Protein AF-A0A354M466-F1 (afdb_monomer_lite)

Sequence (126 aa):
EAMFIDNDFIRALEYGMPPTSGMGIGMDRLVMLMTGQSTIQEVLLFPQMRPEKTQKKDAESKYTAIGIPSEWVAPIQKAGYLTVDALTEANPNKLHQEICGINKKYKLELTNPSVDDVKAWVEAAK

Organism: NCBI:txid1099853

pLDDT: mean 87.4, std 7.1, range [70.88, 97.88]

Radius of gyration: 30.31 Å; chains: 1; bounding box: 65×30×71 Å

Structure (mmCIF, N/CA/C/O backbone):
data_AF-A0A354M466-F1
#
_entry.id   AF-A0A354M466-F1
#
loop_
_atom_site.group_PDB
_atom_site.id
_atom_site.type_symbol
_atom_site.label_atom_id
_atom_site.label_alt_id
_atom_site.label_comp_id
_atom_site.label_asym_id
_atom_site.label_entity_id
_atom_site.label_seq_id
_atom_site.pdbx_PDB_ins_code
_atom_site.Cartn_x
_atom_site.Cartn_y
_atom_site.Cartn_z
_atom_site.occupancy
_atom_site.B_iso_or_equiv
_atom_site.auth_seq_id
_atom_site.auth_comp_id
_atom_site.auth_asym_id
_atom_site.auth_atom_id
_atom_site.pdbx_PDB_model_num
ATOM 1 N N . GLU A 1 1 ? 11.408 -15.004 -10.499 1.00 70.88 1 GLU A N 1
ATOM 2 C CA . GLU A 1 1 ? 10.296 -15.526 -11.322 1.00 70.88 1 GLU A CA 1
ATOM 3 C C . GLU A 1 1 ? 10.872 -15.993 -12.650 1.00 70.88 1 GLU A C 1
ATOM 5 O O . GLU A 1 1 ? 11.859 -15.409 -13.087 1.00 70.88 1 GLU A O 1
ATOM 10 N N . ALA A 1 2 ? 10.358 -17.080 -13.229 1.00 89.88 2 ALA A N 1
ATOM 11 C CA . ALA A 1 2 ? 10.848 -17.581 -14.512 1.00 89.88 2 ALA A CA 1
ATOM 12 C C . ALA A 1 2 ? 10.269 -16.739 -15.655 1.00 89.88 2 ALA A C 1
ATOM 14 O O . ALA A 1 2 ? 9.091 -16.388 -15.628 1.00 89.88 2 ALA A O 1
ATOM 15 N N . MET A 1 3 ? 11.099 -16.413 -16.641 1.00 92.56 3 MET A N 1
ATOM 16 C CA . MET A 1 3 ? 10.661 -15.678 -17.825 1.00 92.56 3 MET A CA 1
ATOM 17 C C . MET A 1 3 ? 10.002 -16.628 -18.829 1.00 92.56 3 MET A C 1
ATOM 19 O O . MET A 1 3 ? 10.404 -17.785 -18.957 1.00 92.56 3 MET A O 1
ATOM 23 N N . PHE A 1 4 ? 8.997 -16.128 -19.547 1.00 94.75 4 PHE A N 1
ATOM 24 C CA . PHE A 1 4 ? 8.394 -16.832 -20.677 1.00 94.75 4 PHE A CA 1
ATOM 25 C C . PHE A 1 4 ? 9.292 -16.742 -21.915 1.00 94.75 4 PHE A C 1
ATOM 27 O O . PHE A 1 4 ? 10.058 -15.792 -22.068 1.00 94.75 4 PHE A O 1
ATOM 34 N N . ILE A 1 5 ? 9.182 -17.728 -22.808 1.00 95.81 5 ILE A N 1
ATOM 35 C CA . ILE A 1 5 ? 9.875 -17.699 -24.100 1.00 95.81 5 ILE A CA 1
ATOM 36 C C . ILE A 1 5 ? 9.093 -16.796 -25.054 1.00 95.81 5 ILE A C 1
ATOM 38 O O . ILE A 1 5 ? 7.963 -17.112 -25.425 1.00 95.81 5 ILE A O 1
ATOM 42 N N . ASP A 1 6 ? 9.724 -15.701 -25.467 1.00 97.06 6 ASP A N 1
ATOM 43 C CA . ASP A 1 6 ? 9.218 -14.797 -26.495 1.00 97.06 6 ASP A CA 1
ATOM 44 C C . ASP A 1 6 ? 9.862 -15.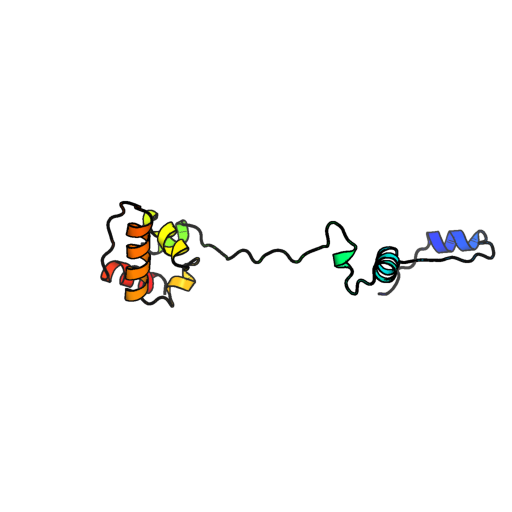140 -27.851 1.00 97.06 6 ASP A C 1
ATOM 46 O O . ASP A 1 6 ? 11.023 -14.819 -28.116 1.00 97.06 6 ASP A O 1
ATOM 50 N N . ASN A 1 7 ? 9.111 -15.844 -28.706 1.00 97.25 7 ASN A N 1
ATOM 51 C CA . ASN A 1 7 ? 9.581 -16.250 -30.035 1.00 97.25 7 ASN A CA 1
ATOM 52 C C . ASN A 1 7 ? 9.769 -15.058 -30.985 1.00 97.25 7 ASN A C 1
ATOM 54 O O . ASN A 1 7 ? 10.590 -15.146 -31.900 1.00 97.25 7 ASN A O 1
ATOM 58 N N . ASP A 1 8 ? 9.041 -13.957 -30.785 1.00 96.81 8 ASP A N 1
ATOM 59 C CA . ASP A 1 8 ? 9.184 -12.763 -31.620 1.00 96.81 8 ASP A CA 1
ATOM 60 C C . ASP A 1 8 ? 10.453 -11.993 -31.240 1.00 96.81 8 ASP A C 1
ATOM 62 O O . ASP A 1 8 ? 11.176 -11.531 -32.127 1.00 96.81 8 ASP A O 1
ATOM 66 N N . PHE A 1 9 ? 10.795 -11.946 -29.947 1.00 95.62 9 PHE A N 1
ATOM 67 C CA . PHE A 1 9 ? 12.087 -11.427 -29.493 1.00 95.62 9 PHE A CA 1
ATOM 68 C C . PHE A 1 9 ? 13.256 -12.226 -30.086 1.00 95.62 9 PHE A C 1
ATOM 70 O O . PHE A 1 9 ? 14.181 -11.633 -30.636 1.00 95.62 9 PHE A O 1
ATOM 77 N N . ILE A 1 10 ? 13.196 -13.564 -30.056 1.00 95.94 10 ILE A N 1
ATOM 78 C CA . ILE A 1 10 ? 14.233 -14.425 -30.657 1.00 95.94 10 ILE A CA 1
ATOM 79 C C . ILE A 1 10 ? 14.341 -14.179 -32.161 1.00 95.94 10 ILE A C 1
ATOM 81 O O . ILE A 1 10 ? 15.440 -13.950 -32.663 1.00 95.94 10 ILE A O 1
ATOM 85 N N . ARG A 1 11 ? 13.208 -14.152 -32.871 1.00 96.75 11 ARG A N 1
ATOM 86 C CA . ARG A 1 11 ? 13.188 -13.853 -34.306 1.00 96.75 11 ARG A CA 1
ATOM 87 C C . ARG A 1 11 ? 13.832 -12.495 -34.606 1.00 96.75 11 ARG A C 1
ATOM 89 O O . ARG A 1 11 ? 14.561 -12.368 -35.584 1.00 96.75 11 ARG A O 1
ATOM 96 N N . ALA A 1 12 ? 13.605 -11.478 -33.773 1.00 95.62 12 ALA A N 1
ATOM 97 C CA . ALA A 1 12 ? 14.255 -10.176 -33.932 1.00 95.62 12 ALA A CA 1
ATOM 98 C C . ALA A 1 12 ? 15.785 -10.254 -33.762 1.00 95.62 12 ALA A C 1
ATOM 100 O O . ALA A 1 12 ? 16.510 -9.585 -34.499 1.00 95.62 12 ALA A O 1
ATOM 101 N N . LEU A 1 13 ? 16.285 -11.097 -32.849 1.00 95.81 13 LEU A N 1
ATOM 102 C CA . LEU A 1 13 ? 17.724 -11.347 -32.692 1.00 95.81 13 LEU A CA 1
ATOM 103 C C . LEU A 1 13 ? 18.332 -12.049 -33.916 1.00 95.81 13 LEU A C 1
ATOM 105 O O . LEU A 1 13 ? 19.455 -11.720 -34.302 1.00 95.81 13 LEU A O 1
ATOM 109 N N . GLU A 1 14 ? 17.593 -12.971 -34.544 1.00 96.69 14 GLU A N 1
ATOM 110 C CA . GLU A 1 14 ? 18.022 -13.705 -35.748 1.00 96.69 14 GLU A CA 1
ATOM 111 C C . GLU A 1 14 ? 18.239 -12.788 -36.960 1.00 96.69 14 GLU A C 1
ATOM 113 O O . GLU A 1 14 ? 19.144 -13.033 -37.758 1.00 96.69 14 GLU A O 1
ATOM 118 N N . TYR A 1 15 ? 17.468 -11.700 -37.081 1.00 95.94 15 TYR A N 1
ATOM 119 C CA . TYR A 1 15 ? 17.680 -10.684 -38.123 1.00 95.94 15 TYR A CA 1
ATOM 120 C C . TYR A 1 15 ? 18.957 -9.849 -37.920 1.00 95.94 15 TYR A C 1
ATOM 122 O O . TYR A 1 15 ? 19.354 -9.113 -38.824 1.00 95.94 15 TYR A O 1
ATOM 130 N N . GLY A 1 16 ? 19.621 -9.991 -36.771 1.00 93.38 16 GLY A N 1
ATOM 131 C CA . GLY A 1 16 ? 20.899 -9.362 -36.465 1.00 93.38 16 GLY A CA 1
ATOM 132 C C . GLY A 1 16 ? 20.752 -8.190 -35.504 1.00 93.38 16 GLY A C 1
ATOM 133 O O . GLY A 1 16 ? 20.584 -7.043 -35.916 1.00 93.38 16 GLY A O 1
ATOM 134 N N . MET A 1 17 ? 20.894 -8.471 -34.209 1.00 94.69 17 MET A N 1
ATOM 135 C CA . MET A 1 17 ? 21.082 -7.440 -33.190 1.00 94.69 17 MET A CA 1
ATOM 136 C C . MET A 1 17 ? 22.539 -6.943 -33.220 1.00 94.69 17 MET A C 1
ATOM 138 O O . MET A 1 17 ? 23.458 -7.752 -33.064 1.00 94.69 17 MET A O 1
ATOM 142 N N . PRO A 1 18 ? 22.789 -5.634 -33.408 1.00 94.94 18 PRO A N 1
ATOM 143 C CA . PRO A 1 18 ? 24.130 -5.069 -33.283 1.00 94.94 18 PRO A CA 1
ATOM 144 C C . PRO A 1 18 ? 24.721 -5.307 -31.882 1.00 94.94 18 PRO A C 1
ATOM 146 O O . PRO A 1 18 ? 23.982 -5.584 -30.936 1.00 94.94 18 PRO A O 1
ATOM 149 N N . PRO A 1 19 ? 26.040 -5.142 -31.687 1.00 95.56 19 PRO A N 1
ATOM 150 C CA . PRO A 1 19 ? 26.610 -5.127 -30.345 1.00 95.56 19 PRO A CA 1
ATOM 151 C C . PRO A 1 19 ? 26.059 -3.924 -29.563 1.00 95.56 19 PRO A C 1
ATOM 153 O O . PRO A 1 19 ? 26.413 -2.776 -29.834 1.00 95.56 19 PRO A O 1
ATOM 156 N N . THR A 1 20 ? 25.180 -4.182 -28.596 1.00 94.94 20 THR A N 1
ATOM 157 C CA . THR A 1 20 ? 24.507 -3.145 -27.796 1.00 94.94 20 THR A CA 1
ATOM 158 C C . THR A 1 20 ? 24.737 -3.327 -26.300 1.00 94.94 20 THR A C 1
ATOM 160 O O . THR A 1 20 ? 24.902 -4.446 -25.820 1.00 94.94 20 THR A O 1
ATOM 163 N N . SER A 1 21 ? 24.644 -2.225 -25.554 1.00 95.94 21 SER A N 1
ATOM 164 C CA . SER A 1 21 ? 24.546 -2.213 -24.092 1.00 95.94 21 SER A CA 1
ATOM 165 C C . SER A 1 21 ? 23.229 -1.560 -23.669 1.00 95.94 21 SER A C 1
ATOM 167 O O . SER A 1 21 ? 22.770 -0.622 -24.321 1.00 95.94 21 SER A O 1
ATOM 169 N N . GLY A 1 22 ? 22.625 -2.055 -22.590 1.00 95.06 22 GLY A N 1
ATOM 170 C CA . GLY A 1 22 ? 21.397 -1.520 -22.003 1.00 95.06 22 GLY A CA 1
ATOM 171 C C . GLY A 1 22 ? 21.597 -1.170 -20.530 1.00 95.06 22 GLY A C 1
ATOM 172 O O . GLY A 1 22 ? 22.419 -1.775 -19.845 1.00 95.06 22 GLY A O 1
ATOM 173 N N . MET A 1 23 ? 20.835 -0.196 -20.032 1.00 96.25 23 MET A N 1
ATOM 174 C CA . MET A 1 23 ? 20.861 0.219 -18.630 1.00 96.25 23 MET A CA 1
ATOM 175 C C . MET A 1 23 ? 19.436 0.378 -18.102 1.00 96.25 23 MET A C 1
ATOM 177 O O . MET A 1 23 ? 18.594 0.987 -18.757 1.00 96.25 23 MET A O 1
ATOM 181 N N . GLY A 1 24 ? 19.188 -0.138 -16.898 1.00 96.12 24 GLY A N 1
ATOM 182 C CA . GLY A 1 24 ? 17.966 0.108 -16.136 1.00 96.12 24 GLY A CA 1
ATOM 183 C C . GLY A 1 24 ? 18.300 0.788 -14.812 1.00 96.12 24 GLY A C 1
ATOM 184 O O . GLY A 1 24 ? 19.129 0.283 -14.056 1.00 96.12 24 GLY A O 1
ATOM 185 N N . ILE A 1 25 ? 17.659 1.923 -14.528 1.00 96.62 25 ILE A N 1
ATOM 186 C CA . ILE A 1 25 ? 17.793 2.647 -13.257 1.00 96.62 25 ILE A CA 1
ATOM 187 C C . ILE A 1 25 ? 16.416 2.729 -12.602 1.00 96.62 25 ILE A C 1
ATOM 189 O O . ILE A 1 25 ? 15.449 3.166 -13.221 1.00 96.62 25 ILE A O 1
ATOM 193 N N . GLY A 1 26 ? 16.327 2.325 -11.334 1.00 96.44 26 GLY A N 1
ATOM 194 C CA . GLY A 1 26 ? 15.113 2.494 -10.539 1.00 96.44 26 GLY A CA 1
ATOM 195 C C . GLY A 1 26 ? 14.982 3.936 -10.057 1.00 96.44 26 GLY A C 1
ATOM 196 O O . GLY A 1 26 ? 15.708 4.338 -9.148 1.00 96.44 26 GLY A O 1
ATOM 197 N N . MET A 1 27 ? 14.056 4.697 -10.640 1.00 96.69 27 MET A N 1
ATOM 198 C CA . MET A 1 27 ? 13.865 6.115 -10.315 1.00 96.69 27 MET A CA 1
ATOM 199 C C . MET A 1 27 ? 13.490 6.337 -8.850 1.00 96.69 27 MET A C 1
ATOM 201 O O . MET A 1 27 ? 14.099 7.177 -8.197 1.00 96.69 27 MET A O 1
ATOM 205 N N . ASP A 1 28 ? 12.578 5.540 -8.296 1.00 96.12 28 ASP A N 1
ATOM 206 C CA . ASP A 1 28 ? 12.163 5.671 -6.895 1.00 96.12 28 ASP A CA 1
ATOM 207 C C . ASP A 1 28 ? 13.345 5.462 -5.942 1.00 96.12 28 ASP A C 1
ATOM 209 O O . ASP A 1 28 ? 13.538 6.213 -4.992 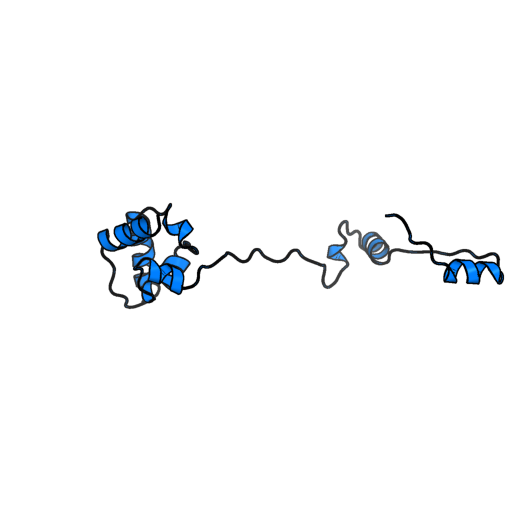1.00 96.12 28 ASP A O 1
ATOM 213 N N . ARG A 1 29 ? 14.201 4.475 -6.237 1.00 96.12 29 ARG A N 1
ATOM 214 C CA . ARG A 1 29 ? 15.405 4.184 -5.443 1.00 96.12 29 ARG A CA 1
ATOM 215 C C . ARG A 1 29 ? 16.464 5.272 -5.580 1.00 96.12 29 ARG A C 1
ATOM 217 O O . ARG A 1 29 ? 17.120 5.595 -4.592 1.00 96.12 29 ARG A O 1
ATOM 224 N N . LEU A 1 30 ? 16.626 5.836 -6.777 1.00 97.06 30 LEU A N 1
ATOM 225 C CA . LEU A 1 30 ? 17.511 6.976 -6.999 1.00 97.06 30 LEU A CA 1
ATOM 226 C C . LEU A 1 30 ? 17.045 8.182 -6.178 1.00 97.06 30 LEU A C 1
ATOM 228 O O . LEU A 1 30 ? 17.848 8.779 -5.467 1.00 97.06 30 LEU A O 1
ATOM 232 N N . VAL A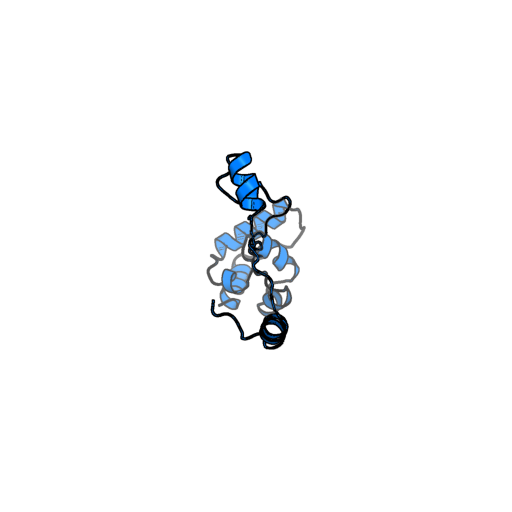 1 31 ? 15.750 8.499 -6.224 1.00 97.19 31 VAL A N 1
ATOM 233 C CA . VAL A 1 31 ? 15.179 9.605 -5.449 1.00 97.19 31 VAL A CA 1
ATOM 234 C C . VAL A 1 31 ? 15.337 9.346 -3.954 1.00 97.19 31 VAL A C 1
ATOM 236 O O . VAL A 1 31 ? 15.849 10.220 -3.269 1.00 97.19 31 VAL A O 1
ATOM 239 N N . MET A 1 32 ? 15.027 8.140 -3.461 1.00 97.81 32 MET A N 1
ATOM 240 C CA . MET A 1 32 ? 15.249 7.758 -2.058 1.00 97.81 32 MET A CA 1
ATOM 241 C C . MET A 1 32 ? 16.684 8.033 -1.600 1.00 97.81 32 MET A C 1
ATOM 243 O O . MET A 1 32 ? 16.890 8.593 -0.525 1.00 97.81 32 MET A O 1
ATOM 247 N N . LEU A 1 33 ? 17.675 7.676 -2.425 1.00 97.19 33 LEU A N 1
ATOM 248 C CA . LEU A 1 33 ? 19.081 7.946 -2.137 1.00 97.19 33 LEU A CA 1
ATOM 249 C C . LEU A 1 33 ? 19.372 9.452 -2.107 1.00 97.19 33 LEU A C 1
ATOM 251 O O . LEU A 1 33 ? 20.016 9.930 -1.176 1.00 97.19 33 LEU A O 1
ATOM 255 N N . MET A 1 34 ? 18.881 10.198 -3.100 1.00 97.88 34 MET A N 1
ATOM 256 C CA . MET A 1 34 ? 19.080 11.648 -3.202 1.00 97.88 34 MET A CA 1
ATOM 257 C C . MET A 1 34 ? 18.412 12.422 -2.059 1.00 97.88 34 MET A C 1
ATOM 259 O O . MET A 1 34 ? 18.918 13.465 -1.652 1.00 97.88 34 MET A O 1
ATOM 263 N N . THR A 1 35 ? 17.294 11.921 -1.536 1.00 97.12 35 THR A N 1
ATOM 264 C CA . THR A 1 35 ? 16.523 12.557 -0.461 1.00 97.12 35 THR A CA 1
ATOM 265 C C . THR A 1 35 ? 16.814 11.970 0.922 1.00 97.12 35 THR A C 1
ATOM 267 O O . THR A 1 35 ? 16.186 12.384 1.891 1.00 97.12 35 THR A O 1
ATOM 270 N N . GLY A 1 36 ? 17.724 10.995 1.035 1.00 96.69 36 GLY A N 1
ATOM 271 C CA . GLY A 1 36 ? 18.063 10.336 2.302 1.00 96.69 36 GLY A CA 1
ATOM 272 C C . GLY A 1 36 ? 16.920 9.525 2.926 1.00 96.69 36 GLY A C 1
ATOM 273 O O . GLY A 1 36 ? 16.914 9.312 4.136 1.00 96.69 36 GLY A O 1
ATOM 274 N N . GLN A 1 37 ? 15.948 9.086 2.123 1.00 96.75 37 GLN A N 1
ATOM 275 C CA . GLN A 1 37 ? 14.774 8.355 2.598 1.00 96.75 37 GLN A CA 1
ATOM 276 C C . GLN A 1 37 ? 15.013 6.845 2.586 1.00 96.75 37 GLN A C 1
ATOM 278 O O . GLN A 1 37 ? 15.466 6.273 1.595 1.00 96.75 37 GLN A O 1
ATOM 283 N N . SER A 1 38 ? 14.667 6.175 3.686 1.00 95.00 38 SER A N 1
ATOM 284 C CA . SER A 1 38 ? 14.831 4.720 3.831 1.00 95.00 38 SER A CA 1
ATOM 285 C C . SER A 1 38 ? 13.647 3.914 3.286 1.00 95.00 38 SER A C 1
ATOM 287 O O . SER A 1 38 ? 13.783 2.714 3.041 1.00 95.00 38 SER A O 1
ATOM 289 N N . THR A 1 39 ? 12.499 4.561 3.058 1.00 94.88 39 THR A N 1
ATOM 290 C CA . THR A 1 39 ? 11.245 3.918 2.638 1.00 94.88 39 THR A CA 1
ATOM 291 C C . THR A 1 39 ? 10.721 4.519 1.333 1.00 94.88 39 THR A C 1
ATOM 293 O O . THR A 1 39 ? 10.684 5.733 1.175 1.00 94.88 39 THR A O 1
ATOM 296 N N . ILE A 1 40 ? 10.271 3.669 0.401 1.00 95.81 40 ILE A N 1
ATOM 297 C CA . ILE A 1 40 ? 9.760 4.097 -0.919 1.00 95.81 40 ILE A CA 1
ATOM 298 C C . ILE A 1 40 ? 8.475 4.931 -0.834 1.00 95.81 40 ILE A C 1
ATOM 300 O O . ILE A 1 40 ? 8.199 5.748 -1.702 1.00 95.81 40 ILE A O 1
ATOM 304 N N . GLN A 1 41 ? 7.696 4.751 0.230 1.00 94.75 41 GLN A N 1
ATOM 305 C CA . GLN A 1 41 ? 6.455 5.493 0.447 1.00 94.75 41 GLN A CA 1
ATOM 306 C C . GLN A 1 41 ? 6.692 6.998 0.633 1.00 94.75 41 GLN A C 1
ATOM 308 O O . GLN A 1 41 ? 5.810 7.777 0.302 1.00 94.75 41 GLN A O 1
ATOM 313 N N . GLU A 1 42 ? 7.890 7.402 1.069 1.00 94.44 42 GLU A N 1
ATOM 314 C CA . GLU A 1 42 ? 8.268 8.810 1.267 1.00 94.44 42 GLU A CA 1
ATOM 315 C C . GLU A 1 42 ? 8.577 9.546 -0.045 1.00 94.44 42 GLU A C 1
ATOM 317 O O . GLU A 1 42 ? 8.640 10.772 -0.073 1.00 94.44 42 GLU A O 1
ATOM 322 N N . VAL A 1 43 ? 8.797 8.806 -1.138 1.00 96.19 43 VAL A N 1
ATOM 323 C CA . VAL A 1 43 ? 9.112 9.371 -2.463 1.00 96.19 43 VAL A CA 1
ATOM 324 C C . VAL A 1 43 ? 7.980 9.178 -3.476 1.00 96.19 43 VAL A C 1
ATOM 326 O O . VAL A 1 43 ? 8.104 9.585 -4.629 1.00 96.19 43 VAL A O 1
ATOM 329 N N . LEU A 1 44 ? 6.865 8.578 -3.049 1.00 96.56 44 LEU A N 1
ATOM 330 C CA . LEU A 1 44 ? 5.657 8.387 -3.846 1.00 96.56 44 LEU A CA 1
ATOM 331 C C . LEU A 1 44 ? 4.563 9.338 -3.355 1.00 96.56 44 LEU A C 1
ATOM 333 O O . LEU A 1 44 ? 4.234 9.342 -2.177 1.00 96.56 44 LEU A O 1
ATOM 337 N N . LEU A 1 45 ? 3.939 10.092 -4.267 1.00 96.25 45 LEU A N 1
ATOM 338 C CA . LEU A 1 45 ? 2.828 10.993 -3.913 1.00 96.25 45 LEU A CA 1
ATOM 339 C C . LEU A 1 45 ? 1.629 10.239 -3.317 1.00 96.25 45 LEU A C 1
ATOM 341 O O . LEU A 1 45 ? 0.982 10.723 -2.394 1.00 96.25 45 LEU A O 1
ATOM 345 N N . PHE A 1 46 ? 1.343 9.052 -3.855 1.00 96.06 46 PHE A N 1
ATOM 346 C CA . PHE A 1 46 ? 0.240 8.192 -3.431 1.00 96.06 46 PHE A CA 1
ATOM 347 C C . PHE A 1 46 ? 0.733 6.741 -3.354 1.00 96.06 46 PHE A C 1
ATOM 349 O O . PHE A 1 46 ? 0.584 5.986 -4.318 1.00 96.06 46 PHE A O 1
ATOM 356 N N . PRO A 1 47 ? 1.383 6.337 -2.249 1.00 94.31 47 PRO A N 1
ATOM 357 C CA . PRO A 1 47 ? 1.844 4.967 -2.093 1.00 94.31 47 PRO A CA 1
ATOM 358 C C . PRO A 1 47 ? 0.658 4.001 -1.994 1.00 94.31 47 PRO A C 1
ATOM 360 O O . PRO A 1 47 ? -0.386 4.325 -1.429 1.00 94.31 47 PRO A O 1
ATOM 363 N N . GLN A 1 48 ? 0.832 2.776 -2.494 1.00 93.75 48 GLN A N 1
ATOM 364 C CA . GLN A 1 4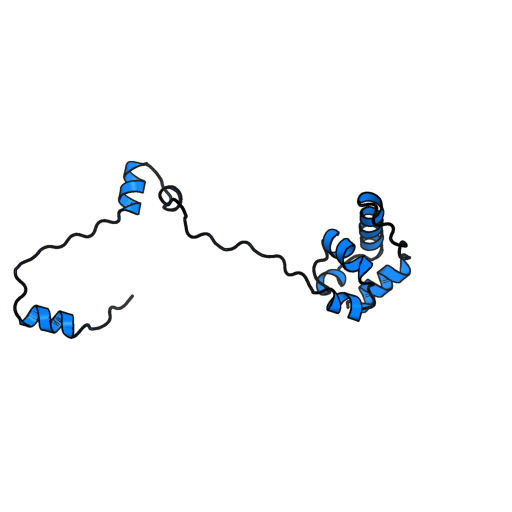8 ? -0.162 1.723 -2.302 1.00 93.75 48 GLN A CA 1
ATOM 365 C C . GLN A 1 48 ? -0.239 1.359 -0.813 1.00 93.75 48 GLN A C 1
ATOM 367 O O . GLN A 1 48 ? 0.683 0.757 -0.255 1.00 93.75 48 GLN A O 1
ATOM 372 N N . MET A 1 49 ? -1.357 1.702 -0.177 1.00 92.88 49 MET A N 1
ATOM 373 C CA . MET A 1 49 ? -1.623 1.387 1.225 1.00 92.88 49 MET A CA 1
ATOM 374 C C . MET A 1 49 ? -2.472 0.123 1.351 1.00 92.88 49 MET A C 1
ATOM 376 O O . MET A 1 49 ? -3.229 -0.247 0.451 1.00 92.88 49 MET A O 1
ATOM 380 N N . ARG A 1 50 ? -2.362 -0.557 2.497 1.00 90.38 50 ARG A N 1
ATOM 381 C CA . ARG A 1 50 ? -3.310 -1.622 2.839 1.00 90.38 50 ARG A CA 1
ATOM 382 C C . ARG A 1 50 ? -4.677 -0.985 3.112 1.00 90.38 50 ARG A C 1
ATOM 384 O O . ARG A 1 50 ? -4.712 -0.003 3.853 1.00 90.38 50 ARG A O 1
ATOM 391 N N . PRO A 1 51 ? -5.776 -1.537 2.571 1.00 90.81 51 PRO A N 1
ATOM 392 C CA . PRO A 1 51 ? -7.112 -1.056 2.892 1.00 90.81 51 PRO A CA 1
ATOM 393 C C . PRO A 1 51 ? -7.361 -1.068 4.401 1.00 90.81 51 PRO A C 1
ATOM 395 O O . PRO A 1 51 ? -6.895 -1.966 5.114 1.00 90.81 51 PRO A O 1
ATOM 398 N N . GLU A 1 52 ? -8.117 -0.086 4.882 1.00 87.75 52 GLU A N 1
ATOM 399 C CA . GLU A 1 52 ? -8.550 -0.063 6.273 1.00 87.75 52 GLU A CA 1
ATOM 400 C C . GLU A 1 52 ? -9.447 -1.265 6.577 1.00 87.75 52 GLU A C 1
ATOM 402 O O . GLU A 1 52 ? -10.255 -1.706 5.755 1.00 87.75 52 GLU A O 1
ATOM 407 N N . LYS A 1 53 ? -9.319 -1.808 7.790 1.00 83.75 53 LYS A N 1
ATOM 408 C CA . LYS A 1 53 ? -10.201 -2.877 8.256 1.00 83.75 53 LYS A CA 1
ATOM 409 C C . LYS A 1 53 ? -11.582 -2.287 8.524 1.00 83.75 53 LYS A C 1
ATOM 411 O O . LYS A 1 53 ? -11.813 -1.708 9.583 1.00 83.75 53 LYS A O 1
ATOM 416 N N . THR A 1 54 ? -12.516 -2.468 7.597 1.00 78.31 54 THR A N 1
ATOM 417 C CA . THR A 1 54 ? -13.925 -2.173 7.860 1.00 78.31 54 THR A CA 1
ATOM 418 C C . THR A 1 54 ? -14.441 -3.153 8.914 1.00 78.31 54 THR A C 1
ATOM 420 O O . THR A 1 54 ? -14.413 -4.368 8.711 1.00 78.31 54 THR A O 1
ATOM 423 N N . GLN A 1 55 ? -14.887 -2.641 10.062 1.00 77.75 55 GLN A N 1
ATOM 424 C CA . GLN A 1 55 ? -15.539 -3.468 11.077 1.00 77.75 55 GLN A CA 1
ATOM 425 C C . GLN A 1 55 ? -16.831 -4.039 10.480 1.00 77.75 55 GLN A C 1
ATOM 427 O O . GLN A 1 55 ? -17.659 -3.285 9.965 1.00 77.75 55 GLN A O 1
ATOM 432 N N . LYS A 1 56 ? -16.992 -5.369 10.507 1.00 76.31 56 LYS A N 1
ATOM 433 C CA . LYS A 1 56 ? -18.215 -6.025 10.032 1.00 76.31 56 LYS A CA 1
ATOM 434 C C . LYS A 1 56 ? -19.384 -5.555 10.898 1.00 76.31 56 LYS A C 1
ATOM 436 O O . LYS A 1 56 ? -19.361 -5.761 12.106 1.00 76.31 56 LYS A O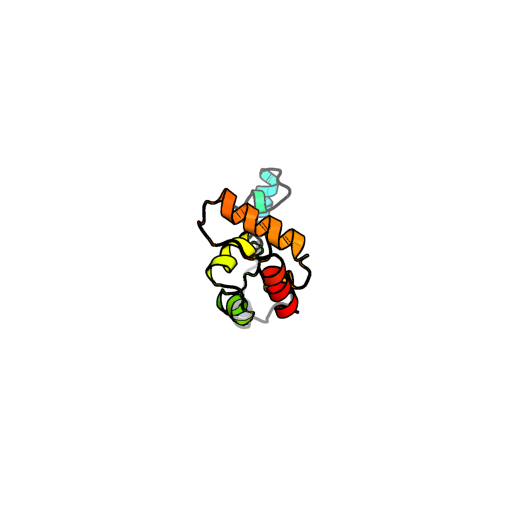 1
ATOM 441 N N . LYS A 1 57 ? -20.370 -4.915 10.269 1.00 79.44 57 LYS A N 1
ATOM 442 C CA . LYS A 1 57 ? -21.649 -4.564 10.886 1.00 79.44 57 LYS A CA 1
ATOM 443 C C . LYS A 1 57 ? -22.723 -5.480 10.328 1.00 79.44 57 LYS A C 1
ATOM 445 O O . LYS A 1 57 ? -22.845 -5.589 9.107 1.00 79.44 57 LYS A O 1
ATOM 450 N N . ASP A 1 58 ? -23.472 -6.137 11.201 1.00 81.81 58 ASP A N 1
ATOM 451 C CA . ASP A 1 58 ? -24.637 -6.905 10.778 1.00 81.81 58 ASP A CA 1
ATOM 452 C C . ASP A 1 58 ? -25.786 -5.967 10.377 1.00 81.81 58 ASP A C 1
ATOM 454 O O . ASP A 1 58 ? -25.949 -4.872 10.920 1.00 81.81 58 ASP A O 1
ATOM 458 N N . ALA A 1 59 ? -26.581 -6.400 9.398 1.00 80.94 59 ALA A N 1
ATOM 459 C CA . ALA A 1 59 ? -27.773 -5.676 8.973 1.00 80.94 59 ALA A CA 1
ATOM 460 C C . ALA A 1 59 ? -28.853 -5.696 10.068 1.00 80.94 59 ALA A C 1
ATOM 462 O O . ALA A 1 59 ? -28.967 -6.666 10.820 1.00 80.94 59 ALA A O 1
ATOM 463 N N . GLU A 1 60 ? -29.701 -4.665 10.108 1.00 79.25 60 GLU A N 1
ATOM 464 C CA . GLU A 1 60 ? -30.814 -4.536 11.068 1.00 79.25 60 GLU A CA 1
ATOM 465 C C . GLU A 1 60 ? -31.765 -5.749 11.060 1.00 79.25 60 GLU A C 1
ATOM 467 O O . GLU A 1 60 ? -32.341 -6.109 12.088 1.00 79.25 60 GLU A O 1
ATOM 472 N N . SER A 1 61 ? -31.873 -6.442 9.921 1.00 80.44 61 SER A N 1
ATOM 473 C CA . SER A 1 61 ? -32.664 -7.668 9.766 1.00 80.44 61 SER A CA 1
ATOM 474 C C . SER A 1 61 ? -32.205 -8.821 10.667 1.00 80.44 61 SER A C 1
ATOM 476 O O . SER A 1 61 ? -33.032 -9.605 11.123 1.00 80.44 61 SER A O 1
ATOM 478 N N . LYS A 1 62 ? -30.904 -8.927 10.969 1.00 80.62 62 LYS A N 1
ATOM 479 C CA . LYS A 1 62 ? -30.384 -9.976 11.861 1.00 80.62 62 LYS A CA 1
ATOM 480 C C . LYS A 1 62 ? -30.737 -9.723 13.324 1.00 80.62 62 LYS A C 1
ATOM 482 O O . LYS A 1 62 ? -31.052 -10.660 14.041 1.00 80.62 62 LYS A O 1
ATOM 487 N N . TYR A 1 63 ? -30.716 -8.464 13.754 1.00 79.50 63 TYR A N 1
ATOM 488 C CA . TYR A 1 63 ? -31.084 -8.091 15.121 1.00 79.50 63 TYR A CA 1
ATOM 489 C C . TYR A 1 63 ? -32.594 -8.236 15.349 1.00 79.50 63 TYR A C 1
ATOM 491 O O . TYR A 1 63 ? -33.028 -8.779 16.363 1.00 79.50 63 TYR A O 1
ATOM 499 N N . THR A 1 64 ? -33.399 -7.822 14.370 1.00 81.00 64 THR A N 1
ATOM 500 C CA . THR A 1 64 ? -34.863 -7.960 14.431 1.00 81.00 64 THR A CA 1
ATOM 501 C C . THR A 1 64 ? -35.326 -9.417 14.412 1.00 81.00 64 THR A C 1
ATOM 503 O O . THR A 1 64 ? -36.294 -9.740 15.097 1.00 81.00 64 THR A O 1
ATOM 506 N N . ALA A 1 65 ? -34.604 -10.321 13.738 1.00 80.94 65 ALA A N 1
ATOM 507 C CA . ALA A 1 65 ? -34.872 -11.764 13.788 1.00 80.94 65 ALA A CA 1
ATOM 508 C C . ALA A 1 65 ? -34.723 -12.374 15.198 1.00 80.94 65 ALA A C 1
ATOM 510 O O . ALA A 1 65 ? -35.320 -13.407 15.485 1.00 80.94 65 ALA A O 1
ATOM 511 N N . ILE A 1 66 ? -33.962 -11.719 16.076 1.00 79.62 66 ILE A N 1
ATOM 512 C CA . ILE A 1 66 ? -33.664 -12.158 17.450 1.00 79.62 66 ILE A CA 1
ATOM 513 C C . ILE A 1 66 ? -34.585 -11.455 18.465 1.00 79.62 66 ILE A C 1
ATOM 515 O O . ILE A 1 66 ? -34.495 -11.652 19.674 1.00 79.62 66 ILE A O 1
ATOM 519 N N . GLY A 1 67 ? -35.525 -10.638 17.978 1.00 77.38 67 GLY A N 1
ATOM 520 C CA . GLY A 1 67 ? -36.475 -9.907 18.814 1.00 77.38 67 GLY A CA 1
ATOM 521 C C . GLY A 1 67 ? -35.939 -8.581 19.357 1.00 77.38 67 GLY A C 1
ATOM 522 O O . GLY A 1 67 ? -36.572 -7.988 20.230 1.00 77.38 67 GLY A O 1
ATOM 523 N N . ILE A 1 68 ? -34.806 -8.086 18.840 1.00 82.75 68 ILE A N 1
ATOM 524 C CA . ILE A 1 68 ? -34.307 -6.741 19.150 1.00 82.75 68 ILE A CA 1
ATOM 525 C C . ILE A 1 68 ? -35.064 -5.728 18.273 1.00 82.75 68 ILE A C 1
ATOM 527 O O . ILE A 1 68 ? -35.018 -5.840 17.045 1.00 82.75 68 ILE A O 1
ATOM 531 N N . PRO A 1 69 ? -35.742 -4.718 18.852 1.00 82.56 69 PRO A N 1
ATOM 532 C CA . PRO A 1 69 ? -36.420 -3.686 18.071 1.00 82.56 69 PRO A CA 1
ATOM 533 C C . PRO A 1 69 ? -35.437 -2.908 17.186 1.00 82.56 69 PRO A C 1
ATOM 535 O O . PRO A 1 69 ? -34.320 -2.608 17.613 1.00 82.56 69 PRO A O 1
ATOM 538 N N . SER A 1 70 ? -35.863 -2.522 15.979 1.00 82.56 70 SER A N 1
ATOM 539 C CA . SER A 1 70 ? -35.038 -1.768 15.014 1.00 82.56 70 SER A CA 1
ATOM 540 C C . SER A 1 70 ? -34.443 -0.489 15.616 1.00 82.56 70 SER A C 1
ATOM 542 O O . SER A 1 70 ? -33.288 -0.151 15.363 1.00 82.56 70 SER A O 1
ATOM 544 N N . GLU A 1 71 ? -35.196 0.169 16.495 1.00 83.25 71 GLU A N 1
ATOM 545 C CA . GLU A 1 71 ? -34.796 1.383 17.212 1.00 83.25 71 GLU A CA 1
ATOM 546 C C . GLU A 1 71 ? -33.569 1.181 18.119 1.00 83.25 71 GLU A C 1
ATOM 548 O O . GLU A 1 71 ? -32.782 2.108 18.318 1.00 83.25 71 GLU A O 1
ATOM 553 N N . TRP A 1 72 ? -33.364 -0.037 18.634 1.00 83.44 72 TRP A N 1
ATOM 554 C CA . TRP A 1 72 ? -32.250 -0.375 19.526 1.00 83.44 72 TRP A CA 1
ATOM 555 C C . TRP A 1 72 ? -31.001 -0.867 18.788 1.00 83.44 72 TRP A C 1
ATOM 557 O O . TRP A 1 72 ? -29.920 -0.867 19.380 1.00 83.44 72 TRP A O 1
ATOM 567 N N . VAL A 1 73 ? -31.088 -1.176 17.490 1.00 83.25 73 VAL A N 1
ATOM 568 C CA . VAL A 1 73 ? -29.937 -1.644 16.698 1.00 83.25 73 VAL A CA 1
ATOM 569 C C . VAL A 1 73 ? -28.841 -0.580 16.618 1.00 83.25 73 VAL A C 1
ATOM 571 O O . VAL A 1 73 ? -27.675 -0.867 16.887 1.00 83.25 73 VAL A O 1
ATOM 574 N N . ALA A 1 74 ? -29.195 0.674 16.324 1.00 83.69 74 ALA A N 1
ATOM 575 C CA . ALA A 1 74 ? -28.220 1.762 16.241 1.00 83.69 74 ALA A CA 1
ATOM 576 C C . ALA A 1 74 ? -27.544 2.083 17.598 1.00 83.69 74 ALA A C 1
ATOM 578 O O . ALA A 1 74 ? -26.316 2.227 17.620 1.00 83.69 74 ALA A O 1
ATOM 579 N N . PRO A 1 75 ? -28.267 2.161 18.738 1.00 86.00 75 PRO A N 1
ATOM 580 C CA . PRO A 1 75 ? -27.666 2.241 20.072 1.00 86.00 75 PRO A CA 1
ATOM 581 C C . PRO A 1 75 ? -26.741 1.071 20.422 1.00 86.00 75 PRO A C 1
ATOM 583 O O . PRO A 1 75 ? -25.652 1.310 20.942 1.00 86.00 75 PRO A O 1
ATOM 586 N N . ILE A 1 76 ? -27.134 -0.168 20.109 1.00 84.56 76 ILE A N 1
ATOM 587 C CA . ILE A 1 76 ? -26.339 -1.379 20.378 1.00 84.56 76 ILE A CA 1
ATOM 588 C C . ILE A 1 76 ? -25.042 -1.375 19.559 1.00 84.56 76 ILE A C 1
ATOM 590 O O . ILE A 1 76 ? -23.957 -1.599 20.101 1.00 84.56 76 ILE A O 1
ATOM 594 N N . GLN A 1 77 ? -25.119 -1.009 18.278 1.00 84.50 77 GLN A N 1
ATOM 595 C CA . GLN A 1 77 ? -23.933 -0.845 17.439 1.00 84.50 77 GLN A 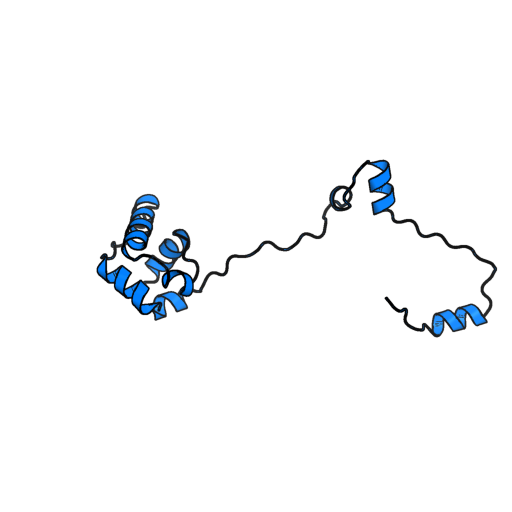CA 1
ATOM 596 C C . GLN A 1 77 ? -23.028 0.291 17.944 1.00 84.50 77 GLN A C 1
ATOM 598 O O . GLN A 1 77 ? -21.804 0.166 17.918 1.00 84.50 77 GLN A O 1
ATOM 603 N N . LYS A 1 78 ? -23.602 1.391 18.455 1.00 84.25 78 LYS A N 1
ATOM 604 C CA . LYS A 1 78 ? -22.840 2.483 19.094 1.00 84.25 78 LYS A CA 1
ATOM 605 C C . LYS A 1 78 ? -22.194 2.078 20.418 1.00 84.25 78 LYS A C 1
ATOM 607 O O . LYS A 1 78 ? -21.169 2.657 20.769 1.00 84.25 78 LYS A O 1
ATOM 612 N N . ALA A 1 79 ? -22.772 1.115 21.133 1.00 83.94 79 ALA A N 1
ATOM 613 C CA . ALA A 1 79 ? -22.186 0.528 22.336 1.00 83.94 79 ALA A CA 1
ATOM 614 C C . ALA A 1 79 ? -20.994 -0.401 22.023 1.00 83.94 79 ALA A C 1
ATOM 616 O O . ALA A 1 79 ? -20.281 -0.798 22.937 1.00 83.94 79 ALA A O 1
ATOM 617 N N . GLY A 1 80 ? -20.736 -0.699 20.742 1.00 81.50 80 GLY A N 1
ATOM 618 C CA . GLY A 1 80 ? -19.599 -1.508 20.290 1.00 81.50 80 GLY A CA 1
ATOM 619 C C . GLY A 1 80 ? -19.965 -2.934 19.873 1.00 81.50 80 GLY A C 1
ATOM 620 O O . GLY A 1 80 ? -19.100 -3.655 19.381 1.00 81.50 80 GLY A O 1
ATOM 621 N N . TYR A 1 81 ? -21.235 -3.329 19.992 1.00 84.00 81 TYR A N 1
ATOM 622 C CA . TYR A 1 81 ? -21.724 -4.653 19.594 1.00 84.00 81 TYR A CA 1
ATOM 623 C C . TYR A 1 81 ? -22.226 -4.609 18.146 1.00 84.00 81 TYR A C 1
ATOM 625 O O . TYR A 1 81 ? -23.413 -4.459 17.858 1.00 84.00 81 TYR A O 1
ATOM 633 N N . LEU A 1 82 ? -21.275 -4.662 17.213 1.00 81.62 82 LEU A N 1
ATOM 634 C CA . LEU A 1 82 ? -21.515 -4.467 15.777 1.00 81.62 82 LEU A CA 1
ATOM 635 C C . LEU A 1 82 ? -22.074 -5.694 15.052 1.00 81.62 82 LEU A C 1
ATOM 637 O O . LEU A 1 82 ? -22.554 -5.563 13.926 1.00 81.62 82 LEU A O 1
ATOM 641 N N . THR A 1 83 ? -22.019 -6.862 15.688 1.00 84.12 83 THR A N 1
ATOM 642 C CA . THR A 1 83 ? -22.593 -8.111 15.183 1.00 84.12 83 THR A CA 1
ATOM 643 C C . THR A 1 83 ? -23.491 -8.752 16.230 1.00 84.12 83 THR A C 1
ATOM 645 O O . THR A 1 83 ? -23.357 -8.484 17.427 1.00 84.12 83 THR A O 1
ATOM 648 N N . VAL A 1 84 ? -24.397 -9.616 15.777 1.00 79.94 84 VAL A N 1
ATOM 649 C CA . VAL A 1 84 ? -25.213 -10.455 16.664 1.00 79.94 84 VAL A CA 1
ATOM 650 C C . VAL A 1 84 ? -24.330 -11.389 17.488 1.00 79.94 84 VAL A C 1
ATOM 652 O O . VAL A 1 84 ? -24.531 -11.518 18.688 1.00 79.94 84 VAL A O 1
ATOM 655 N N . ASP A 1 85 ? -23.295 -11.968 16.879 1.00 80.38 85 ASP A N 1
ATOM 656 C CA . ASP A 1 85 ? -22.378 -12.866 17.588 1.00 80.38 85 ASP A CA 1
ATOM 657 C C . ASP A 1 85 ? -21.683 -12.153 18.761 1.00 80.38 85 ASP A C 1
ATOM 659 O O . ASP A 1 85 ? -21.472 -12.743 19.817 1.00 80.38 85 ASP A O 1
ATOM 663 N N . ALA A 1 86 ? -21.396 -10.850 18.628 1.00 81.94 86 ALA A N 1
ATOM 664 C CA . ALA A 1 86 ? -20.798 -10.056 19.701 1.00 81.94 86 ALA A CA 1
ATOM 665 C C . ALA A 1 86 ? -21.755 -9.829 20.886 1.00 81.94 86 ALA A C 1
ATOM 667 O O . ALA A 1 86 ? -21.292 -9.549 21.992 1.00 81.94 86 ALA A O 1
ATOM 668 N N . LEU A 1 87 ? -23.074 -9.947 20.682 1.00 81.12 87 LEU A N 1
ATOM 669 C CA . LEU A 1 87 ? -24.061 -9.869 21.763 1.00 81.12 87 LEU A CA 1
ATOM 670 C C . LEU A 1 87 ? -24.065 -11.126 22.641 1.00 81.12 87 LEU A C 1
ATOM 672 O O . LEU A 1 87 ? -24.448 -11.024 23.802 1.00 81.12 87 LEU A O 1
ATOM 676 N N . THR A 1 88 ? -23.607 -12.277 22.138 1.00 78.81 88 THR A N 1
ATOM 677 C CA . THR A 1 88 ? -23.621 -13.548 22.893 1.00 78.81 88 THR A CA 1
ATOM 678 C C . THR A 1 88 ? -22.674 -13.544 24.093 1.00 78.81 88 THR A C 1
ATOM 680 O O . THR A 1 88 ? -22.978 -14.116 25.139 1.00 78.81 88 THR A O 1
ATOM 683 N N . GLU A 1 89 ? -21.545 -12.843 23.965 1.00 79.75 89 GLU A N 1
ATOM 684 C CA . GLU A 1 89 ? -20.541 -12.663 25.018 1.00 79.75 89 GLU A CA 1
ATOM 685 C C . GLU A 1 89 ? -20.813 -11.420 25.891 1.00 79.75 89 GLU A C 1
ATOM 687 O O . GLU A 1 89 ? -20.091 -11.153 26.858 1.00 79.75 89 GLU A O 1
ATOM 692 N N . ALA A 1 90 ? -21.848 -10.636 25.572 1.00 81.69 90 ALA A N 1
ATOM 693 C CA . ALA A 1 90 ? -22.162 -9.403 26.281 1.00 81.69 90 ALA A CA 1
ATOM 694 C C . ALA A 1 90 ? -22.804 -9.681 27.651 1.00 81.69 90 ALA A C 1
ATOM 696 O O . ALA A 1 90 ? -23.690 -10.519 27.797 1.00 81.69 90 ALA A O 1
ATOM 697 N N . ASN A 1 91 ? -22.413 -8.921 28.681 1.00 84.44 91 ASN A N 1
ATOM 698 C CA . ASN A 1 91 ? -23.085 -8.978 29.981 1.00 84.44 91 ASN A CA 1
ATOM 699 C C . ASN A 1 91 ? -24.400 -8.170 29.925 1.00 84.44 91 ASN A C 1
ATOM 701 O O . ASN A 1 91 ? -24.324 -6.952 29.733 1.00 84.44 91 ASN A O 1
ATOM 705 N N . PRO A 1 92 ? -25.581 -8.775 30.172 1.00 84.00 92 PRO A N 1
ATOM 706 C CA . PRO A 1 92 ? -26.873 -8.097 30.029 1.00 84.00 92 PRO A CA 1
ATOM 707 C C . PRO A 1 92 ? -27.031 -6.833 30.884 1.00 84.00 92 PRO A C 1
ATOM 709 O O . PRO A 1 92 ? -27.594 -5.842 30.427 1.00 84.00 92 PRO A O 1
ATOM 712 N N . ASN A 1 93 ? -26.489 -6.825 32.109 1.00 84.94 93 ASN A N 1
ATOM 713 C CA . ASN A 1 93 ? -26.577 -5.661 33.000 1.00 84.94 93 ASN A CA 1
ATOM 714 C C . ASN A 1 93 ? -25.704 -4.505 32.499 1.00 84.94 93 ASN A C 1
ATOM 716 O O . ASN A 1 93 ? -26.090 -3.340 32.591 1.00 84.94 93 ASN A O 1
ATOM 720 N N . LYS A 1 94 ? -24.523 -4.831 31.964 1.00 84.94 94 LYS A N 1
ATOM 721 C CA . LYS A 1 94 ? -23.599 -3.843 31.398 1.00 84.94 94 LYS A CA 1
ATOM 722 C C . LYS A 1 94 ? -24.152 -3.280 30.089 1.00 84.94 94 LYS A C 1
ATOM 724 O O . LYS A 1 94 ? -24.186 -2.065 29.925 1.00 84.94 94 LYS A O 1
ATOM 729 N N . LEU A 1 95 ? -24.662 -4.151 29.217 1.00 84.94 95 LEU A N 1
ATOM 730 C CA . LEU A 1 95 ? -25.303 -3.768 27.962 1.00 84.94 95 LEU A CA 1
ATOM 731 C C . LEU A 1 95 ? -26.501 -2.845 28.215 1.00 84.94 95 LEU A C 1
ATOM 733 O O . LEU A 1 95 ? -26.595 -1.797 27.585 1.00 84.94 95 LEU A O 1
ATOM 737 N N . HIS A 1 96 ? -27.365 -3.172 29.185 1.00 86.62 96 HIS A N 1
ATOM 738 C CA . HIS A 1 96 ? -28.501 -2.329 29.583 1.00 86.62 96 HIS A CA 1
ATOM 739 C C . HIS A 1 96 ? -28.063 -0.921 30.017 1.00 86.62 96 HIS A C 1
ATOM 741 O O . HIS A 1 96 ? -28.616 0.076 29.543 1.00 86.62 96 HIS A O 1
ATOM 747 N N . GLN A 1 97 ? -27.033 -0.823 30.864 1.00 86.06 97 GLN A N 1
ATOM 748 C CA . GLN A 1 97 ? -26.485 0.463 31.305 1.00 86.06 97 GLN A CA 1
ATOM 749 C C . GLN A 1 97 ? -25.895 1.271 30.142 1.00 86.06 97 GLN A C 1
ATOM 751 O O . GLN A 1 97 ? -26.125 2.480 30.057 1.00 86.06 97 GLN A O 1
ATOM 756 N N . GLU A 1 98 ? -25.170 0.616 29.233 1.00 86.75 98 GLU A N 1
ATOM 757 C CA . GLU A 1 98 ? -24.546 1.249 28.067 1.00 86.75 98 GLU A CA 1
ATOM 758 C C . GLU A 1 98 ? -25.598 1.777 27.080 1.00 86.75 98 GLU A C 1
ATOM 760 O O . GLU A 1 98 ? -25.552 2.956 26.716 1.00 86.75 98 GLU A O 1
ATOM 765 N N . ILE A 1 99 ? -26.599 0.970 26.709 1.00 86.06 99 ILE A N 1
ATOM 766 C CA . ILE A 1 99 ? -27.647 1.389 25.762 1.00 86.06 99 ILE A CA 1
ATOM 767 C C . ILE A 1 99 ? -28.571 2.459 26.363 1.00 86.06 99 ILE A C 1
ATOM 769 O O . ILE A 1 99 ? -28.904 3.429 25.679 1.00 86.06 99 ILE A O 1
ATOM 773 N N . CYS A 1 100 ? -28.920 2.368 27.653 1.00 84.12 100 CYS A N 1
ATOM 774 C CA . CYS A 1 100 ? -29.721 3.395 28.332 1.00 84.12 100 CYS A CA 1
ATOM 775 C C . CYS A 1 100 ? -28.929 4.699 28.523 1.00 84.12 100 CYS A C 1
ATOM 777 O O . CYS A 1 100 ? -29.486 5.797 28.424 1.00 84.12 100 CYS A O 1
ATOM 779 N N . GLY A 1 101 ? -27.619 4.597 28.768 1.00 85.00 101 GLY A N 1
ATOM 780 C CA . GLY A 1 101 ? -26.708 5.739 28.801 1.00 85.00 101 GLY A CA 1
ATOM 781 C C . GLY A 1 101 ? -26.619 6.438 27.444 1.00 85.00 101 GLY A C 1
ATOM 782 O O . GLY A 1 101 ? -26.683 7.667 27.381 1.00 85.00 101 GLY A O 1
ATOM 783 N N . ILE A 1 102 ? -26.551 5.671 26.353 1.00 86.88 102 ILE A N 1
ATOM 784 C CA . ILE A 1 102 ? -26.575 6.184 24.975 1.00 86.88 102 ILE A CA 1
ATOM 785 C C . ILE A 1 102 ? -27.921 6.848 24.662 1.00 86.88 102 ILE A C 1
ATOM 787 O O . ILE A 1 102 ? -27.922 7.963 24.140 1.00 86.88 102 ILE A O 1
ATOM 791 N N . ASN A 1 103 ? -29.047 6.235 25.042 1.00 85.75 103 ASN A N 1
ATOM 792 C CA . ASN A 1 103 ? -30.383 6.811 24.853 1.00 85.75 103 ASN A CA 1
ATOM 793 C C . ASN A 1 103 ? -30.499 8.208 25.495 1.00 85.75 103 ASN A C 1
ATOM 795 O O . ASN A 1 103 ? -30.906 9.171 24.842 1.00 85.75 103 ASN A O 1
ATOM 799 N N . LYS A 1 104 ? -30.019 8.357 26.740 1.00 85.69 104 LYS A N 1
ATOM 800 C CA . LYS A 1 104 ? -29.969 9.655 27.439 1.00 85.69 104 LYS A CA 1
ATOM 801 C C . LYS A 1 104 ? -28.978 10.635 26.808 1.00 85.69 104 LYS A C 1
ATOM 803 O O . LYS A 1 104 ? -29.311 11.800 26.606 1.00 85.69 104 LYS A O 1
ATOM 808 N N . LYS A 1 105 ? -27.760 10.180 26.494 1.00 87.31 105 LYS A N 1
ATOM 809 C CA . LYS A 1 105 ? -26.676 11.026 25.963 1.00 87.31 105 LYS A CA 1
ATOM 810 C C . LYS A 1 105 ? -27.020 11.623 24.599 1.00 87.31 105 LYS A C 1
ATOM 812 O O . LYS A 1 105 ? -26.660 12.766 24.332 1.00 87.31 105 LYS A O 1
ATOM 817 N N . TYR A 1 106 ? -27.703 10.858 23.752 1.00 85.25 106 TYR A N 1
ATOM 818 C CA . TYR A 1 106 ? -28.067 11.270 22.396 1.00 85.25 106 TYR A CA 1
ATOM 819 C C . TYR A 1 106 ? -29.525 11.727 22.260 1.00 85.25 106 TYR A C 1
ATOM 821 O O . TYR A 1 106 ? -29.929 12.039 21.146 1.00 85.25 106 TYR A O 1
ATOM 829 N N . LYS A 1 107 ? -30.283 11.812 23.367 1.00 83.69 107 LYS A N 1
ATOM 830 C CA . LYS A 1 107 ? -31.694 12.239 23.395 1.00 83.69 107 LYS A CA 1
ATOM 831 C C . LYS A 1 107 ? -32.546 11.501 22.353 1.00 83.69 107 LYS A C 1
ATOM 833 O O . LYS A 1 107 ? -33.255 12.130 21.581 1.00 83.69 107 LYS A O 1
ATOM 838 N N . LEU A 1 108 ? -32.435 10.172 22.309 1.00 76.56 108 LEU A N 1
ATOM 839 C CA . LEU A 1 108 ? -33.120 9.367 21.287 1.00 76.56 108 LEU A CA 1
ATOM 840 C C . LEU A 1 108 ? -34.618 9.166 21.585 1.00 76.56 108 LEU A C 1
ATOM 842 O O . LEU A 1 108 ? -35.313 8.601 20.756 1.00 76.56 108 LEU A O 1
ATOM 846 N N . GLU A 1 109 ? -35.102 9.619 22.750 1.00 80.81 109 GLU A N 1
ATOM 847 C CA . GLU A 1 109 ? -36.512 9.547 23.187 1.00 80.81 109 GLU A CA 1
ATOM 848 C C . GLU A 1 109 ? -37.121 8.131 23.142 1.00 80.81 109 GLU A C 1
ATOM 850 O O . GLU A 1 109 ? -38.337 7.961 23.179 1.00 80.81 109 GLU A O 1
ATOM 855 N N . LEU A 1 110 ? -36.276 7.094 23.134 1.00 79.81 110 LEU A N 1
ATOM 856 C CA . LEU A 1 110 ? -36.712 5.702 23.097 1.00 79.81 110 LEU A CA 1
ATOM 857 C C . LEU A 1 110 ? -37.212 5.257 24.473 1.00 79.81 110 LEU A C 1
ATOM 859 O O . LEU A 1 110 ? -36.642 5.626 25.508 1.00 79.81 110 LEU A O 1
ATOM 863 N N . THR A 1 111 ? -38.232 4.401 24.494 1.00 79.75 111 THR A N 1
ATOM 864 C CA . THR A 1 111 ? -38.684 3.767 25.740 1.00 79.75 111 THR A CA 1
ATOM 865 C C . THR A 1 111 ? -37.607 2.797 26.221 1.00 79.75 111 THR A C 1
ATOM 867 O O . THR A 1 111 ? -37.270 1.850 25.514 1.00 79.75 111 THR A O 1
ATOM 870 N N . ASN A 1 112 ? -37.036 3.046 27.407 1.00 80.88 112 ASN A N 1
ATOM 871 C CA . ASN A 1 112 ? -35.948 2.219 27.937 1.00 80.88 112 ASN A CA 1
ATOM 872 C C . ASN A 1 112 ? -36.419 0.767 28.135 1.00 80.88 112 ASN A C 1
ATOM 874 O O . ASN A 1 112 ? -37.418 0.564 28.829 1.00 80.88 112 ASN A O 1
ATOM 878 N N . PRO A 1 113 ? -35.692 -0.232 27.607 1.00 82.12 113 PRO A N 1
ATOM 879 C CA . PRO A 1 113 ? -35.994 -1.633 27.845 1.00 82.12 113 PRO A CA 1
ATOM 880 C C . PRO A 1 113 ? -35.756 -1.980 29.315 1.00 82.12 113 PRO A C 1
ATOM 882 O O . PRO A 1 113 ? -34.935 -1.350 30.000 1.00 82.12 113 PRO A O 1
ATOM 885 N N . SER A 1 114 ? -36.459 -2.993 29.812 1.00 82.44 114 SER A N 1
ATOM 886 C CA . SER A 1 114 ? -36.167 -3.553 31.128 1.00 82.44 114 SER A CA 1
ATOM 887 C C . SER A 1 114 ? -34.875 -4.381 31.086 1.00 82.44 114 SER A C 1
ATOM 889 O O . SER A 1 114 ? -34.381 -4.767 30.025 1.00 82.44 114 SER A O 1
ATOM 891 N N . VAL A 1 115 ? -34.301 -4.663 32.256 1.00 80.94 115 VAL A N 1
ATOM 892 C CA . VAL A 1 115 ? -33.108 -5.522 32.361 1.00 80.94 115 VAL A CA 1
ATOM 893 C C . VAL A 1 115 ? -33.409 -6.944 31.867 1.00 80.94 115 VAL A C 1
ATOM 895 O O . VAL A 1 115 ? -32.520 -7.608 31.338 1.00 80.94 115 VAL A O 1
ATOM 898 N N . ASP A 1 116 ? -34.654 -7.403 32.002 1.00 81.38 116 ASP A N 1
ATOM 899 C CA . ASP A 1 116 ? -35.064 -8.739 31.572 1.00 81.38 116 ASP A CA 1
ATOM 900 C C . ASP A 1 116 ? -35.275 -8.825 30.053 1.00 81.38 116 ASP A C 1
ATOM 902 O O . ASP A 1 116 ? -34.936 -9.848 29.461 1.00 81.38 116 ASP A O 1
ATOM 906 N N . ASP A 1 117 ? -35.680 -7.731 29.398 1.00 80.62 117 ASP A N 1
ATOM 907 C CA . ASP A 1 117 ? -35.735 -7.653 27.928 1.00 80.62 117 ASP A CA 1
ATOM 908 C C . ASP A 1 117 ? -34.330 -7.751 27.317 1.00 80.62 117 ASP A C 1
ATOM 910 O O . ASP A 1 117 ? -34.099 -8.493 26.365 1.00 80.62 117 ASP A O 1
ATOM 914 N N . VAL A 1 118 ? -33.352 -7.058 27.913 1.00 80.94 118 VAL A N 1
ATOM 915 C CA . VAL A 1 118 ? -31.954 -7.109 27.453 1.00 80.94 118 VAL A CA 1
ATOM 916 C C . VAL A 1 118 ? -31.332 -8.486 27.700 1.00 80.94 118 VAL A C 1
ATOM 918 O O . VAL A 1 118 ? -30.555 -8.962 26.874 1.00 80.94 118 VAL A O 1
ATOM 921 N N . LYS A 1 119 ? -31.690 -9.167 28.798 1.00 83.00 119 LYS A N 1
ATOM 922 C CA . LYS A 1 119 ? -31.304 -10.574 29.006 1.00 83.00 119 LYS A CA 1
ATOM 923 C C . LYS A 1 119 ? -31.906 -11.481 27.939 1.00 83.00 119 LYS A C 1
ATOM 925 O O . LYS A 1 119 ? -31.188 -12.331 27.425 1.00 83.00 119 LYS A O 1
ATOM 930 N N . ALA A 1 120 ? -33.179 -11.291 27.589 1.00 83.25 120 ALA A N 1
ATOM 931 C CA . ALA A 1 120 ? -33.826 -12.066 26.535 1.00 83.25 120 ALA A CA 1
ATOM 932 C C . ALA A 1 120 ? -33.135 -11.861 25.177 1.00 83.25 120 ALA A C 1
ATOM 934 O O . ALA A 1 120 ? -32.935 -12.831 24.456 1.00 83.25 120 ALA A O 1
ATOM 935 N N . TRP A 1 121 ? -32.690 -10.641 24.861 1.00 83.56 121 TRP A N 1
ATOM 936 C CA . TRP A 1 121 ? -31.927 -10.361 23.637 1.00 83.56 121 TRP A CA 1
ATOM 937 C C . TRP A 1 121 ? -30.558 -11.048 23.601 1.00 83.56 121 TRP A C 1
ATOM 939 O O . TRP A 1 121 ? -30.147 -11.527 22.549 1.00 83.56 121 TRP A O 1
ATOM 949 N N . VAL A 1 122 ? -29.856 -11.108 24.736 1.00 81.88 122 VAL A N 1
ATOM 950 C CA . VAL A 1 122 ? -28.554 -11.792 24.846 1.00 81.88 122 VAL A CA 1
ATOM 951 C C . VAL A 1 122 ? -28.716 -13.314 24.786 1.00 81.88 122 VAL A C 1
ATOM 953 O O . VAL A 1 122 ? -27.916 -13.984 24.142 1.00 81.88 122 VAL A O 1
ATOM 956 N N . GLU A 1 123 ? -29.758 -13.869 25.411 1.00 82.44 123 GLU A N 1
ATOM 957 C CA . GLU A 1 123 ? -30.061 -15.306 25.337 1.00 82.44 123 GLU A CA 1
ATOM 958 C C . GLU A 1 123 ? -30.558 -15.727 23.951 1.00 82.44 123 GLU A C 1
ATOM 960 O O . GLU A 1 123 ? -30.191 -16.796 23.485 1.00 82.44 123 GLU A O 1
ATOM 965 N N . ALA A 1 124 ? -31.338 -14.891 23.263 1.00 80.56 124 ALA A N 1
ATOM 966 C CA . ALA A 1 124 ? -31.798 -15.175 21.905 1.00 80.56 124 ALA A CA 1
ATOM 967 C C . ALA A 1 124 ? -30.687 -15.020 20.846 1.00 80.56 124 ALA A C 1
ATOM 969 O O . ALA A 1 124 ? -30.847 -15.485 19.719 1.00 80.56 124 ALA A O 1
ATOM 970 N N . ALA A 1 125 ? -29.581 -14.351 21.191 1.00 77.31 125 ALA A N 1
ATOM 971 C CA . ALA A 1 125 ? -28.403 -14.256 20.337 1.00 77.31 125 ALA A CA 1
ATOM 972 C C . ALA A 1 125 ? -27.498 -15.501 20.422 1.00 77.31 125 ALA A C 1
ATOM 974 O O . ALA A 1 125 ? -26.717 -15.707 19.493 1.00 77.31 125 ALA A O 1
ATOM 975 N N . LYS A 1 126 ? -27.572 -16.286 21.512 1.00 71.56 126 LYS A N 1
ATOM 976 C CA . LYS A 1 126 ? -26.840 -17.557 21.677 1.00 71.56 126 LYS A CA 1
ATOM 977 C C . LYS A 1 126 ? -27.418 -18.659 20.793 1.00 71.56 126 LYS A C 1
ATOM 979 O O . LYS A 1 126 ? -26.602 -19.478 20.315 1.00 71.56 126 LYS A O 1
#

Foldseek 3Di:
DDDDDDPVVVVVVVVPDDPDDDDDDDPLVVVCVVVVHPDSVVSDPDDDDDDDDDDAADDLVVLVVLVHDSLQSVLLVVLVQRDLLSLLPDDLVVSLCSSVVVCVVVVSVDDRDDSVVSVSSNVSSD

Secondary structure (DSSP, 8-state):
-PPPP-HHHHHHHHTT--S-------HHHHHHHHTT-SSGGGG-SS--PPPP-PPP---HHHHHTTT--HHHHHHHHHTT--SHHHHHTS-HHHHHHHHHHHHHHTT--PPPPPHHHHHHHHHHH-

InterPro domains:
  IPR004364 Aminoacyl-tRNA synthetase, class II (D/K/N) [PF00152] (3-49)
  IPR006195 Aminoacyl-tRNA synthetase, class II [PS50862] (1-51)
  IPR025567 Domain of unknown function DUF4332 [PF14229] (70-126)
  IPR045864 Class II Aminoacyl-tRNA synthetase/Biotinyl protein ligase (BPL) and lipoyl protein ligase (LPL) [G3DSA:3.30.930.10] (1-70)
  IPR045864 Class II Aminoacyl-tRNA synthetase/Biotinyl protein ligase (BPL) and lipoyl protein ligase (LPL) [SSF55681] (1-50)